Protein AF-A0A5Q8CHY3-F1 (afdb_monomer)

pLDDT: mean 94.25, std 10.06, range [52.41, 98.5]

Radius of gyration: 15.06 Å; Cα contacts (8 Å, |Δi|>4): 32; chains: 1; bounding box: 28×22×41 Å

Mean predicted aligned error: 3.81 Å

Secondary structure (DSSP, 8-state):
-THHHHHHHHHHH-HHHHHHTT-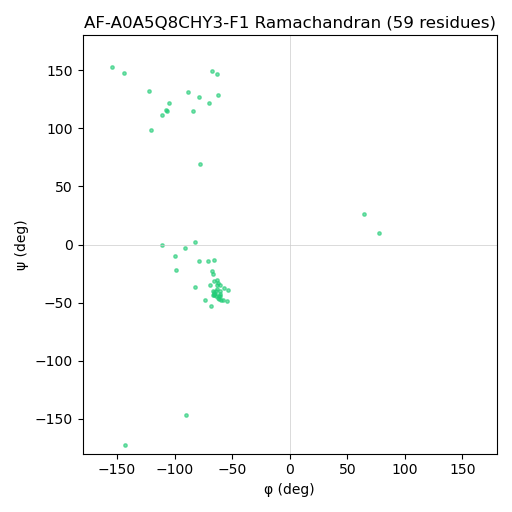-TT---------S-SSHHHHHHHHSS-HHHHHHTT---

Foldseek 3Di:
DCVVVVVVVVQCPDPVSCVVVVPDPPDDDDDDDPDDCPPQVVVCVVVVDGPVVVVVVPDDD

Sequence (61 aa):
GGAGLAGLIRAAGDKKMRGALGLDAQSRVLIINSEGATDPGRYAELVGMAPDEVALARQPA

Structure (mmCIF, N/CA/C/O backbone):
data_AF-A0A5Q8CHY3-F1
#
_entry.id   AF-A0A5Q8CHY3-F1
#
loop_
_atom_site.group_PDB
_atom_site.id
_atom_site.type_symbol
_atom_site.label_atom_id
_atom_site.label_alt_id
_atom_site.label_comp_id
_atom_site.label_asym_id
_atom_site.label_entity_id
_atom_site.label_seq_id
_atom_site.pdbx_PDB_ins_code
_atom_site.Cartn_x
_atom_site.Cartn_y
_atom_site.Cartn_z
_atom_site.occupancy
_atom_site.B_iso_or_equiv
_atom_site.auth_seq_id
_atom_site.auth_comp_id
_atom_site.auth_asym_id
_atom_site.auth_atom_id
_atom_site.pdbx_PDB_model_num
ATOM 1 N N . GLY A 1 1 ? 6.685 3.209 -5.024 1.00 92.75 1 GLY A N 1
ATOM 2 C CA . GLY A 1 1 ? 6.088 4.080 -3.983 1.00 92.75 1 GLY A CA 1
ATOM 3 C C . GLY A 1 1 ? 4.736 3.639 -3.409 1.00 92.75 1 GLY A C 1
ATOM 4 O O . GLY A 1 1 ? 4.016 4.490 -2.911 1.00 92.75 1 GLY A O 1
ATOM 5 N N . GLY A 1 2 ? 4.383 2.345 -3.376 1.00 96.19 2 GLY A N 1
ATOM 6 C CA . GLY A 1 2 ? 3.087 1.874 -2.834 1.00 96.19 2 GLY A CA 1
AT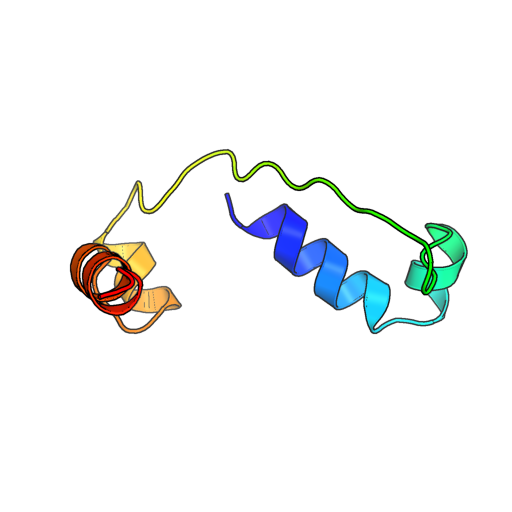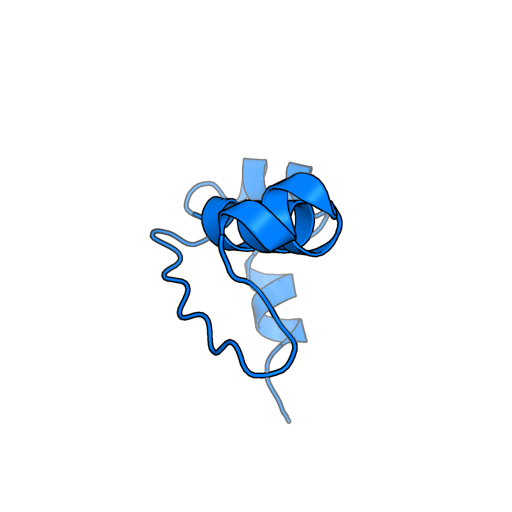OM 7 C C . GLY A 1 2 ? 3.005 1.709 -1.305 1.00 96.19 2 GLY A C 1
ATOM 8 O O . GLY A 1 2 ? 1.980 1.268 -0.786 1.00 96.19 2 GLY A O 1
ATOM 9 N N . ALA A 1 3 ? 4.068 2.042 -0.567 1.00 97.25 3 ALA A N 1
ATOM 10 C CA . ALA A 1 3 ? 4.160 1.796 0.875 1.00 97.25 3 ALA A CA 1
ATOM 11 C C . ALA A 1 3 ? 3.062 2.505 1.691 1.00 97.25 3 ALA A C 1
ATOM 13 O O . ALA A 1 3 ? 2.567 1.938 2.662 1.00 97.25 3 ALA A O 1
ATOM 14 N N . GLY A 1 4 ? 2.638 3.708 1.281 1.00 97.38 4 GLY A N 1
ATOM 15 C CA . GLY A 1 4 ? 1.576 4.454 1.966 1.00 97.38 4 GLY A CA 1
ATOM 16 C C . GLY A 1 4 ? 0.233 3.717 1.968 1.00 97.38 4 GLY A C 1
ATOM 17 O O . GLY A 1 4 ? -0.410 3.600 3.010 1.00 97.38 4 GLY A O 1
ATOM 18 N N . LEU A 1 5 ? -0.157 3.140 0.825 1.00 97.88 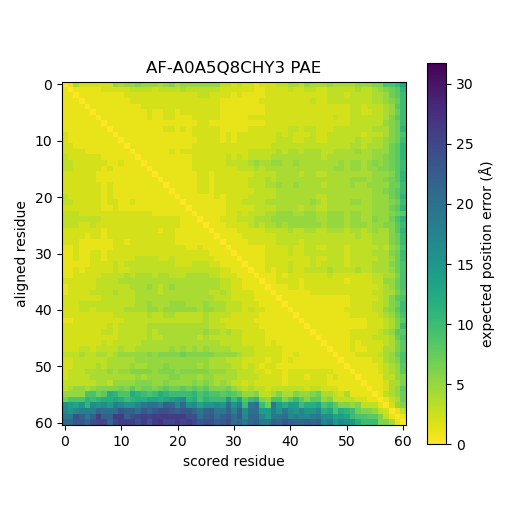5 LEU A N 1
ATOM 19 C CA . LEU A 1 5 ? -1.373 2.328 0.719 1.00 97.88 5 LEU A CA 1
ATOM 20 C C . LEU A 1 5 ? -1.267 1.036 1.534 1.00 97.88 5 LEU A C 1
ATOM 22 O O . LEU A 1 5 ? -2.202 0.696 2.256 1.00 97.88 5 LEU A O 1
ATOM 26 N N . ALA A 1 6 ? -0.123 0.349 1.479 1.00 97.88 6 ALA A N 1
ATOM 27 C CA . ALA A 1 6 ? 0.104 -0.853 2.282 1.00 97.88 6 ALA A CA 1
ATOM 28 C C . ALA A 1 6 ? 0.008 -0.562 3.793 1.00 97.88 6 ALA A C 1
ATOM 30 O O . ALA A 1 6 ? -0.635 -1.309 4.535 1.00 97.88 6 ALA A O 1
ATOM 31 N N . GLY A 1 7 ? 0.585 0.558 4.239 1.00 97.81 7 GLY A N 1
ATOM 32 C CA . GLY A 1 7 ? 0.485 1.031 5.618 1.00 97.81 7 GLY A CA 1
ATOM 33 C C . GLY A 1 7 ? -0.957 1.318 6.036 1.00 97.81 7 GLY A C 1
ATOM 34 O O . GLY A 1 7 ? -1.376 0.866 7.101 1.00 97.81 7 GLY A O 1
ATOM 35 N N . LEU A 1 8 ? -1.742 1.990 5.183 1.00 98.31 8 LEU A N 1
ATOM 36 C CA . LEU A 1 8 ? -3.159 2.246 5.452 1.00 98.31 8 LEU A CA 1
ATOM 37 C C . LEU A 1 8 ? -3.956 0.943 5.586 1.00 98.31 8 LEU A C 1
ATOM 39 O O . LEU A 1 8 ? -4.714 0.800 6.542 1.00 98.31 8 LEU A O 1
ATOM 43 N N . ILE A 1 9 ? -3.768 -0.014 4.672 1.00 98.19 9 ILE A N 1
ATOM 44 C CA . ILE A 1 9 ? -4.445 -1.320 4.726 1.00 98.19 9 ILE A CA 1
ATOM 45 C C . ILE A 1 9 ? -4.125 -2.027 6.048 1.00 98.19 9 ILE A C 1
ATOM 47 O O . ILE A 1 9 ? -5.033 -2.490 6.745 1.00 98.19 9 ILE A O 1
ATOM 51 N N . ARG A 1 10 ? -2.843 -2.066 6.438 1.00 98.25 10 ARG A N 1
ATOM 52 C CA . ARG A 1 10 ? -2.418 -2.695 7.694 1.00 98.25 10 ARG A CA 1
ATOM 53 C C . ARG A 1 10 ? -3.019 -1.996 8.910 1.00 98.25 10 ARG A C 1
ATOM 55 O O . ARG A 1 10 ? -3.513 -2.683 9.805 1.00 98.25 10 ARG A O 1
ATOM 62 N N . ALA A 1 11 ? -2.979 -0.666 8.938 1.00 98.06 11 ALA A N 1
ATOM 63 C CA . ALA A 1 11 ? -3.496 0.127 10.042 1.00 98.06 11 ALA A CA 1
ATOM 64 C C . ALA A 1 11 ? -5.021 0.028 10.165 1.00 98.06 11 ALA A C 1
ATOM 66 O O . ALA A 1 11 ? -5.526 -0.109 11.273 1.00 98.06 11 ALA A O 1
ATOM 67 N N . ALA A 1 12 ? -5.757 0.022 9.049 1.00 97.62 12 ALA A N 1
ATOM 68 C CA . ALA A 1 12 ? -7.210 -0.138 9.037 1.00 97.62 12 ALA A CA 1
ATOM 69 C C . ALA A 1 12 ? -7.658 -1.528 9.531 1.00 97.62 12 ALA A C 1
ATOM 71 O O . ALA A 1 12 ? -8.719 -1.652 10.147 1.00 97.62 12 ALA A O 1
ATOM 72 N N . GLY A 1 13 ? -6.847 -2.566 9.299 1.00 97.38 13 GLY A N 1
ATOM 73 C CA . GLY A 1 13 ? -7.091 -3.922 9.803 1.00 97.38 13 GLY A CA 1
ATOM 74 C C . GLY A 1 13 ? -6.721 -4.139 11.277 1.00 97.38 13 GLY A C 1
ATOM 75 O O . GLY A 1 13 ? -7.120 -5.141 11.867 1.00 97.38 13 GLY A O 1
ATOM 76 N N . ASP A 1 14 ? -5.972 -3.225 11.897 1.00 98.44 14 ASP A N 1
ATOM 77 C CA . ASP A 1 14 ? -5.490 -3.348 13.275 1.00 98.44 14 ASP A CA 1
ATOM 78 C C . ASP A 1 14 ? -6.248 -2.406 14.214 1.00 98.44 14 ASP A C 1
ATOM 80 O O . ASP A 1 14 ? -6.119 -1.191 14.114 1.00 98.44 14 ASP A O 1
ATOM 84 N N . LYS A 1 15 ? -7.016 -2.934 15.176 1.00 97.75 15 LYS A N 1
ATOM 85 C CA . LYS A 1 15 ? -7.849 -2.090 16.058 1.00 97.75 15 LYS A CA 1
ATOM 86 C C . LYS A 1 15 ? -7.045 -1.029 16.817 1.00 97.75 15 LYS A C 1
ATOM 88 O O . LYS A 1 15 ? -7.548 0.079 17.001 1.00 97.75 15 LYS A O 1
ATOM 93 N N . LYS A 1 16 ? -5.823 -1.353 17.256 1.00 98.44 16 LYS A N 1
ATOM 94 C CA . LYS A 1 16 ? -4.983 -0.435 18.032 1.00 98.44 16 LYS A CA 1
ATOM 95 C C . LYS A 1 16 ? -4.423 0.665 17.136 1.00 98.44 16 LYS A C 1
ATOM 97 O O . LYS A 1 16 ? -4.532 1.834 17.494 1.00 98.44 16 LYS A O 1
ATOM 102 N N . MET A 1 17 ? -3.866 0.312 15.976 1.00 98.50 17 MET A N 1
ATOM 103 C CA . MET A 1 17 ? -3.344 1.310 15.031 1.00 98.50 17 MET A CA 1
ATOM 104 C C . MET A 1 17 ? -4.466 2.177 14.461 1.00 98.50 17 MET A C 1
ATOM 106 O O . MET A 1 17 ? -4.333 3.397 14.423 1.00 98.50 17 MET A O 1
ATOM 110 N N . ARG A 1 18 ? -5.593 1.559 14.086 1.00 98.31 18 ARG A N 1
ATOM 111 C CA . ARG A 1 18 ? -6.784 2.249 13.587 1.00 98.31 18 ARG A CA 1
ATOM 112 C C . ARG A 1 18 ? -7.266 3.314 14.568 1.00 98.31 18 ARG A C 1
ATOM 114 O O . ARG A 1 18 ? -7.482 4.450 14.164 1.00 98.31 18 ARG A O 1
ATOM 121 N N . GLY A 1 19 ? -7.381 2.961 15.852 1.00 98.25 19 GLY A N 1
ATOM 122 C CA . GLY A 1 19 ? -7.760 3.902 16.908 1.00 98.25 19 GLY A CA 1
ATOM 123 C C . GLY A 1 19 ? -6.717 4.997 17.139 1.00 98.25 19 GLY A C 1
ATOM 124 O O . GLY A 1 19 ? -7.078 6.163 17.241 1.00 98.25 19 GLY A O 1
ATOM 125 N N . ALA A 1 20 ? -5.428 4.645 17.156 1.00 98.44 20 ALA A N 1
ATOM 126 C CA . ALA A 1 20 ? -4.343 5.611 17.347 1.00 98.44 20 ALA A CA 1
ATOM 127 C C . ALA A 1 20 ? -4.248 6.655 16.218 1.00 98.44 20 ALA A C 1
ATOM 129 O O . ALA A 1 20 ? -3.847 7.786 16.468 1.00 98.44 20 ALA A O 1
ATOM 130 N N . LEU A 1 21 ? -4.625 6.282 14.992 1.00 98.06 21 LEU A N 1
ATOM 131 C CA . LEU A 1 21 ? -4.646 7.168 13.825 1.00 98.06 21 LEU A CA 1
ATOM 132 C C . LE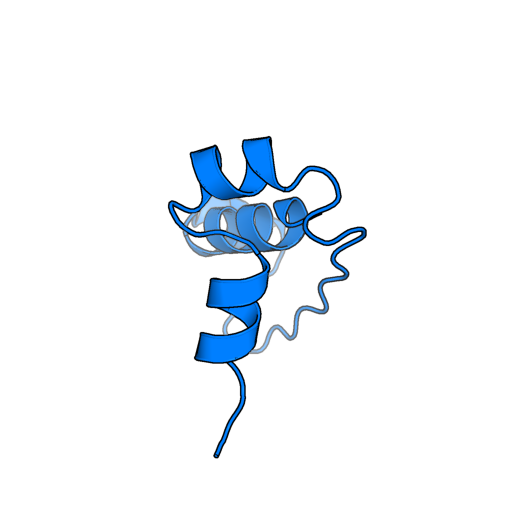U A 1 21 ? -5.993 7.880 13.618 1.00 98.06 21 LEU A C 1
ATOM 134 O O . LEU A 1 21 ? -6.115 8.662 12.680 1.00 98.06 21 LEU A O 1
ATOM 138 N N . GLY A 1 22 ? -7.007 7.598 14.446 1.00 98.31 22 GLY A N 1
ATOM 139 C CA . GLY A 1 22 ? -8.347 8.172 14.289 1.00 98.31 22 GLY A CA 1
ATOM 140 C C . GLY A 1 22 ? -9.063 7.743 13.004 1.00 98.31 22 GLY A C 1
ATOM 141 O O . GLY A 1 22 ? -9.899 8.482 12.500 1.00 98.31 22 GLY A O 1
ATOM 142 N N . LEU A 1 23 ? -8.725 6.572 12.455 1.00 98.31 23 LEU A N 1
ATOM 143 C CA . LEU A 1 23 ? -9.334 6.058 11.229 1.00 98.31 23 LEU A CA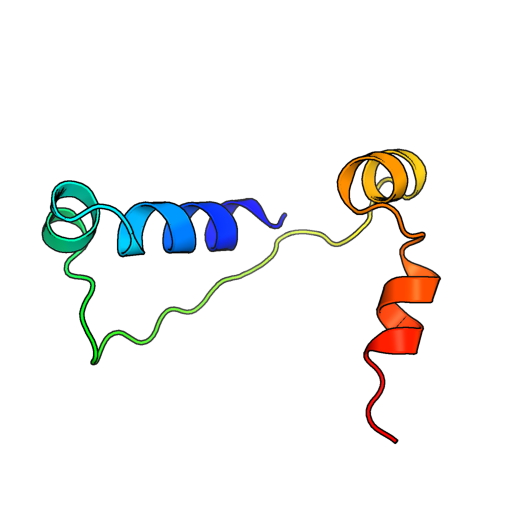 1
ATOM 144 C C . LEU A 1 23 ? -10.715 5.456 11.514 1.00 98.31 23 LEU A C 1
ATOM 146 O O . LEU A 1 23 ? -10.864 4.547 12.335 1.00 98.31 23 LEU A O 1
ATOM 150 N N . ASP A 1 24 ? -11.714 5.907 10.768 1.00 97.44 24 ASP A N 1
ATOM 151 C CA . ASP A 1 24 ? -13.101 5.461 10.869 1.00 97.44 24 ASP A CA 1
ATOM 152 C C . ASP A 1 24 ? -13.797 5.395 9.496 1.00 97.44 24 ASP A C 1
ATOM 154 O O . ASP A 1 24 ? -13.172 5.546 8.447 1.00 97.44 24 ASP A O 1
ATOM 158 N N . ALA A 1 25 ? -15.109 5.144 9.499 1.00 96.81 25 ALA A N 1
ATOM 159 C CA . ALA A 1 25 ? -15.900 5.027 8.275 1.00 96.81 25 ALA A CA 1
ATOM 160 C C . ALA A 1 25 ? -16.107 6.363 7.530 1.00 96.81 25 ALA A C 1
ATOM 162 O O . ALA A 1 25 ? -16.551 6.341 6.385 1.00 96.81 25 ALA A O 1
ATOM 163 N N . GLN A 1 26 ? -15.823 7.506 8.162 1.00 97.88 26 GLN A N 1
ATOM 164 C CA . GLN A 1 26 ? -15.956 8.843 7.567 1.00 97.88 26 GLN A CA 1
ATOM 165 C C . GLN A 1 26 ? -14.611 9.405 7.081 1.00 97.88 26 GLN A C 1
ATOM 167 O O . GLN A 1 26 ? -14.563 10.418 6.382 1.00 97.88 26 GLN A O 1
ATOM 172 N N . SER A 1 27 ? -13.510 8.743 7.430 1.00 97.94 27 SER A N 1
ATOM 173 C CA . SER A 1 27 ? -12.157 9.145 7.072 1.00 97.94 27 SER A CA 1
ATOM 174 C C . SER A 1 27 ? -11.947 9.139 5.556 1.00 97.94 27 SER A C 1
ATOM 176 O O . SER A 1 27 ? -12.175 8.139 4.875 1.00 97.94 27 SER A O 1
ATOM 178 N N . ARG A 1 28 ? -11.441 10.253 5.017 1.00 98.12 28 ARG A N 1
ATOM 179 C CA . ARG A 1 28 ? -11.016 10.374 3.614 1.00 98.12 28 ARG A CA 1
ATOM 180 C C . ARG A 1 28 ? -9.504 10.514 3.563 1.00 98.12 28 ARG A C 1
ATOM 182 O O . ARG A 1 28 ? -8.965 11.534 3.981 1.00 98.12 28 ARG A O 1
ATOM 189 N N . VAL A 1 29 ? -8.825 9.495 3.047 1.00 97.50 29 VAL A N 1
ATOM 190 C CA . VAL A 1 29 ? -7.359 9.443 3.023 1.00 97.50 29 VAL A CA 1
ATOM 191 C C . VAL A 1 29 ? -6.853 9.729 1.612 1.00 97.50 29 VAL A C 1
ATOM 193 O O . VAL A 1 29 ? -7.203 9.021 0.671 1.00 97.50 29 VAL A O 1
ATOM 196 N N . LEU A 1 30 ? -6.018 10.761 1.468 1.00 98.00 30 LEU A N 1
ATOM 197 C CA . LEU A 1 30 ? -5.241 11.004 0.254 1.00 98.00 30 LEU A CA 1
ATOM 198 C C . LEU A 1 30 ? -3.916 10.247 0.354 1.00 98.00 30 LEU A C 1
ATOM 200 O O . LEU A 1 30 ? -3.210 10.361 1.354 1.00 98.00 30 LEU A O 1
ATOM 204 N N . ILE A 1 31 ? -3.561 9.511 -0.695 1.00 97.44 31 ILE A N 1
ATOM 205 C CA . ILE A 1 31 ? -2.279 8.813 -0.798 1.00 97.44 31 ILE A CA 1
ATOM 206 C C . ILE A 1 31 ? -1.567 9.306 -2.047 1.00 97.44 31 ILE A C 1
ATOM 208 O O . ILE A 1 31 ? -2.157 9.342 -3.125 1.00 97.44 31 ILE A O 1
ATOM 212 N N . ILE A 1 32 ? -0.291 9.650 -1.895 1.00 97.00 32 ILE A N 1
ATOM 213 C CA . ILE A 1 32 ? 0.593 9.985 -3.006 1.00 97.00 32 ILE A CA 1
ATOM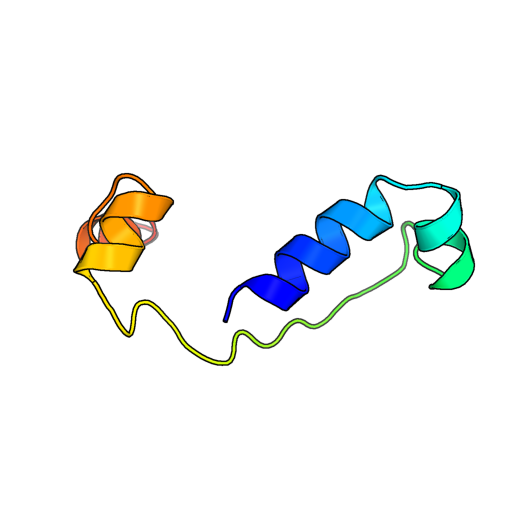 214 C C . ILE A 1 32 ? 1.579 8.837 -3.181 1.00 97.00 32 ILE A C 1
ATOM 216 O O . ILE A 1 32 ? 2.394 8.566 -2.299 1.00 97.00 32 ILE A O 1
ATOM 220 N N . ASN A 1 33 ? 1.510 8.167 -4.328 1.00 96.38 33 ASN A N 1
ATOM 221 C CA . ASN A 1 33 ? 2.533 7.209 -4.724 1.00 96.38 33 ASN A CA 1
ATOM 222 C C . ASN A 1 33 ? 3.673 7.986 -5.383 1.00 96.38 33 ASN A C 1
ATOM 224 O O . ASN A 1 33 ? 3.486 8.580 -6.440 1.00 96.38 33 ASN A O 1
ATOM 228 N N . SER A 1 34 ? 4.845 7.985 -4.753 1.00 96.31 34 SER A N 1
ATOM 229 C CA . SER A 1 34 ? 6.001 8.779 -5.194 1.00 96.31 34 SER A CA 1
ATOM 230 C C . SER A 1 34 ? 6.590 8.349 -6.542 1.00 96.31 34 SER A C 1
ATOM 232 O O . SER A 1 34 ? 7.230 9.146 -7.215 1.00 96.31 34 SER A O 1
ATOM 234 N N . GLU A 1 35 ? 6.403 7.089 -6.922 1.00 97.44 35 GLU A N 1
ATOM 235 C CA . GLU A 1 35 ? 6.971 6.478 -8.125 1.00 97.44 35 GLU A CA 1
ATOM 236 C C . GLU A 1 35 ? 6.092 5.300 -8.573 1.00 97.44 35 GLU A C 1
ATOM 238 O O . GLU A 1 35 ? 5.432 4.651 -7.741 1.00 97.44 35 GLU A O 1
ATOM 243 N N . GLY A 1 36 ? 6.134 5.017 -9.877 1.00 94.44 36 GLY A N 1
ATOM 244 C CA . GLY A 1 36 ? 5.567 3.821 -10.500 1.00 94.44 36 GLY A CA 1
ATOM 245 C C . GLY A 1 36 ? 6.564 2.658 -10.560 1.00 94.44 36 GLY A C 1
ATOM 246 O O . GLY A 1 36 ? 7.400 2.497 -9.672 1.00 94.44 36 GLY A O 1
ATOM 247 N N . ALA A 1 37 ? 6.477 1.843 -11.613 1.00 96.12 37 ALA A N 1
ATOM 248 C CA . ALA A 1 37 ? 7.386 0.725 -11.870 1.00 96.12 37 ALA A CA 1
ATOM 249 C C . ALA A 1 37 ? 8.736 1.202 -12.448 1.00 96.12 37 ALA A C 1
ATOM 251 O O . ALA A 1 37 ? 9.031 0.993 -13.620 1.00 96.12 37 ALA A O 1
ATOM 252 N N . THR A 1 38 ? 9.543 1.881 -11.631 1.00 97.06 38 THR A N 1
ATOM 253 C CA . THR A 1 38 ? 10.871 2.405 -12.015 1.00 97.06 38 THR A CA 1
ATOM 254 C C . THR A 1 38 ? 11.904 1.305 -12.280 1.00 97.06 38 THR A C 1
ATOM 256 O O . THR A 1 38 ? 12.847 1.525 -13.033 1.00 97.06 38 THR A O 1
ATOM 259 N N . ASP A 1 39 ? 11.689 0.113 -11.718 1.00 97.88 39 ASP A N 1
ATOM 260 C CA . ASP A 1 39 ? 12.387 -1.133 -12.043 1.00 97.88 39 ASP A CA 1
ATOM 261 C C . ASP A 1 39 ? 11.353 -2.168 -12.529 1.00 97.88 39 ASP A C 1
ATOM 263 O O . ASP A 1 39 ? 10.663 -2.784 -11.706 1.00 97.88 39 ASP A O 1
ATOM 267 N N . PRO A 1 40 ? 11.194 -2.347 -13.853 1.00 96.31 40 PRO A N 1
ATOM 268 C CA . PRO A 1 40 ? 10.204 -3.266 -14.410 1.00 96.31 40 PRO A CA 1
ATOM 269 C C . PRO A 1 40 ? 10.435 -4.732 -14.031 1.00 96.31 40 PRO A C 1
ATOM 271 O O . PRO A 1 40 ? 9.464 -5.467 -13.859 1.00 96.31 40 PRO A O 1
ATOM 274 N N . GLY A 1 41 ? 11.696 -5.155 -13.873 1.00 97.94 41 GLY A N 1
ATOM 275 C CA . GLY A 1 41 ? 12.041 -6.532 -13.516 1.00 97.94 41 GLY A CA 1
ATOM 276 C C . GLY A 1 41 ? 11.607 -6.849 -12.091 1.00 97.94 41 GLY A C 1
ATOM 277 O O . GLY A 1 41 ? 10.817 -7.765 -11.867 1.00 97.94 41 GLY A O 1
ATOM 278 N N . ARG A 1 42 ? 12.020 -6.013 -11.132 1.00 97.69 42 ARG A N 1
ATOM 279 C CA . ARG A 1 42 ? 11.589 -6.153 -9.734 1.00 97.69 42 ARG A CA 1
ATOM 280 C C . ARG A 1 42 ? 10.082 -5.963 -9.565 1.00 97.69 42 ARG A C 1
ATOM 282 O O . ARG A 1 42 ? 9.473 -6.618 -8.722 1.00 97.69 42 ARG A O 1
ATOM 289 N N . TYR A 1 43 ? 9.462 -5.076 -10.342 1.00 97.44 43 TYR A N 1
ATOM 290 C CA . TYR A 1 43 ? 8.006 -4.937 -10.341 1.00 97.44 43 TYR A CA 1
ATOM 291 C C . TYR A 1 43 ? 7.328 -6.249 -10.752 1.00 97.44 43 TYR A C 1
ATOM 293 O O . TYR A 1 43 ? 6.437 -6.712 -10.042 1.00 97.44 43 TYR A O 1
ATOM 301 N N . ALA 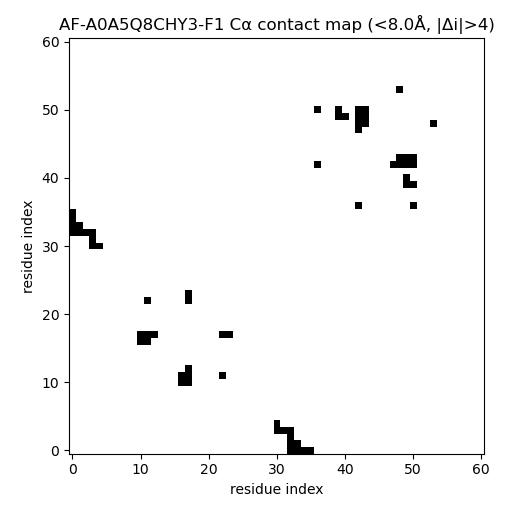A 1 44 ? 7.781 -6.874 -11.843 1.00 97.69 44 ALA A N 1
ATOM 302 C CA . ALA A 1 44 ? 7.235 -8.141 -12.315 1.00 97.69 44 ALA A CA 1
ATOM 303 C C . ALA A 1 44 ? 7.440 -9.284 -11.311 1.00 97.69 44 ALA A C 1
ATOM 305 O O . ALA A 1 44 ? 6.519 -10.067 -11.101 1.00 97.69 44 ALA A O 1
ATOM 306 N N . GLU A 1 45 ? 8.584 -9.344 -10.623 1.00 98.06 45 GLU A N 1
ATOM 307 C CA . GLU A 1 45 ? 8.815 -10.316 -9.542 1.00 98.06 45 GLU A CA 1
ATOM 308 C C . GLU A 1 45 ? 7.812 -10.170 -8.386 1.00 98.06 45 GLU A C 1
ATOM 310 O O . GLU A 1 45 ? 7.342 -11.166 -7.840 1.00 98.06 45 GLU A O 1
ATOM 315 N N . LEU A 1 46 ? 7.476 -8.933 -8.004 1.00 95.75 46 LEU A N 1
ATOM 316 C CA . LEU A 1 46 ? 6.585 -8.650 -6.873 1.00 95.75 46 LEU A CA 1
ATOM 317 C C . LEU A 1 46 ? 5.097 -8.760 -7.228 1.00 95.75 46 LEU A C 1
ATOM 319 O O . LEU A 1 46 ? 4.291 -9.153 -6.387 1.00 95.75 46 LEU A O 1
ATOM 323 N N . VAL A 1 47 ? 4.723 -8.357 -8.443 1.00 95.25 47 VAL A N 1
ATOM 324 C CA . VAL A 1 47 ? 3.324 -8.245 -8.889 1.00 95.25 47 VAL A CA 1
ATOM 325 C C . VAL A 1 47 ? 2.885 -9.463 -9.708 1.00 95.25 47 VAL A C 1
ATOM 327 O O . VAL A 1 47 ? 1.692 -9.747 -9.785 1.00 95.25 47 VAL A O 1
ATOM 330 N N . GLY A 1 48 ? 3.829 -10.203 -10.294 1.00 97.12 48 GLY A N 1
ATOM 331 C CA . GLY A 1 48 ? 3.564 -11.338 -11.181 1.00 97.12 48 GLY A CA 1
ATOM 332 C C . GLY A 1 48 ? 3.155 -10.942 -12.603 1.00 97.12 48 GLY A C 1
ATOM 333 O O . GLY A 1 48 ? 2.711 -11.800 -13.359 1.00 97.12 48 GLY A O 1
ATOM 334 N N . MET A 1 49 ? 3.271 -9.660 -12.962 1.00 96.75 49 MET A N 1
ATOM 335 C CA . MET A 1 49 ? 2.916 -9.104 -14.273 1.00 96.75 49 MET A CA 1
ATOM 336 C C . MET A 1 49 ? 3.890 -7.992 -14.656 1.00 96.75 49 MET A C 1
ATOM 338 O O . MET A 1 49 ? 4.347 -7.239 -13.789 1.00 96.75 49 MET A O 1
ATOM 342 N N . ALA A 1 50 ? 4.162 -7.836 -15.950 1.00 96.69 50 ALA A N 1
ATOM 343 C CA . ALA A 1 50 ? 4.907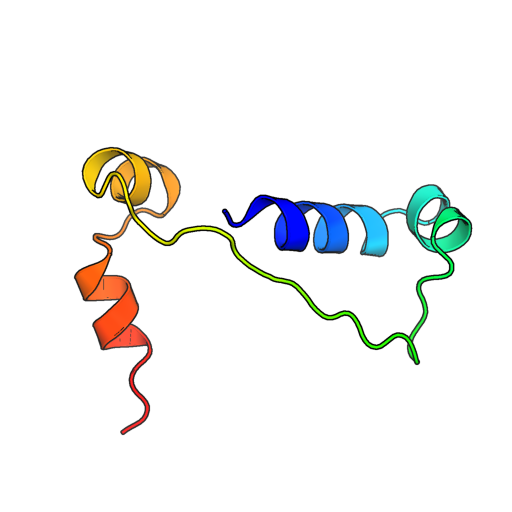 -6.687 -16.443 1.00 96.69 50 ALA A CA 1
ATOM 344 C C . ALA A 1 50 ? 4.086 -5.389 -16.266 1.00 96.69 50 ALA A C 1
ATOM 346 O O . ALA A 1 50 ? 2.853 -5.417 -16.352 1.00 96.69 50 ALA A O 1
ATOM 347 N N . PRO A 1 51 ? 4.735 -4.227 -16.050 1.00 95.88 51 PRO A N 1
ATOM 348 C CA . PRO A 1 51 ? 4.027 -2.960 -15.841 1.00 95.88 51 PRO A CA 1
ATOM 349 C C . PRO A 1 51 ? 3.020 -2.607 -16.949 1.00 95.88 51 PRO A C 1
ATOM 351 O O . PRO A 1 51 ? 1.917 -2.146 -16.650 1.00 95.88 51 PRO A O 1
ATOM 354 N N . ASP A 1 52 ? 3.365 -2.870 -18.211 1.00 95.81 52 ASP A N 1
ATOM 355 C CA . ASP A 1 52 ? 2.511 -2.553 -19.363 1.00 95.81 52 ASP A CA 1
ATOM 356 C C . ASP A 1 52 ? 1.251 -3.429 -19.416 1.00 95.81 52 ASP A C 1
ATOM 358 O O . ASP A 1 52 ? 0.170 -2.945 -19.753 1.00 95.81 52 ASP A O 1
ATOM 362 N N . GLU A 1 53 ? 1.349 -4.697 -19.007 1.00 95.81 53 GLU A N 1
ATOM 363 C CA . GLU A 1 53 ? 0.197 -5.604 -18.911 1.00 95.81 53 GLU A CA 1
ATOM 364 C C . GLU A 1 53 ? -0.801 -5.107 -17.861 1.00 95.81 53 GLU A C 1
ATOM 366 O O . GLU A 1 53 ? -2.014 -5.130 -18.078 1.00 95.81 53 GLU A O 1
ATOM 371 N N . VAL A 1 54 ? -0.292 -4.600 -16.731 1.00 94.00 54 VAL A N 1
ATOM 372 C CA . VAL A 1 54 ? -1.121 -3.994 -15.684 1.00 94.00 54 VAL A CA 1
ATOM 373 C C . VAL A 1 54 ? -1.797 -2.724 -16.196 1.00 94.00 54 VAL A C 1
ATOM 375 O O . VAL A 1 54 ? -2.981 -2.523 -15.930 1.00 94.00 54 VAL A O 1
ATOM 378 N N . ALA A 1 55 ? -1.083 -1.874 -16.938 1.00 90.38 55 ALA A N 1
ATOM 379 C CA . ALA A 1 55 ? -1.650 -0.650 -17.499 1.00 90.38 55 ALA A CA 1
ATOM 380 C C . ALA A 1 55 ? -2.768 -0.945 -18.514 1.00 90.38 55 ALA A C 1
ATOM 382 O O . ALA A 1 55 ? -3.832 -0.329 -18.449 1.00 90.38 55 ALA A O 1
ATOM 383 N N . LEU A 1 56 ? -2.562 -1.920 -19.404 1.00 90.62 56 LEU A N 1
ATOM 384 C CA . LEU A 1 56 ? -3.549 -2.341 -20.404 1.00 90.62 56 LEU A CA 1
ATOM 385 C C . LEU A 1 56 ? -4.788 -2.975 -19.764 1.00 90.62 56 LEU A C 1
ATOM 387 O O . LEU A 1 56 ? -5.909 -2.654 -20.149 1.00 90.62 56 LEU A O 1
ATOM 391 N N . ALA A 1 57 ? -4.612 -3.800 -18.729 1.00 85.88 57 ALA A N 1
ATOM 392 C CA . ALA A 1 57 ? -5.722 -4.409 -17.994 1.00 85.88 57 ALA A CA 1
ATOM 393 C C . ALA A 1 57 ? -6.593 -3.395 -17.223 1.00 85.88 57 ALA A C 1
ATOM 395 O O . ALA A 1 57 ? -7.660 -3.753 -16.720 1.00 85.88 57 ALA A O 1
ATOM 396 N N . ARG A 1 58 ? -6.130 -2.147 -17.065 1.00 73.56 58 ARG A N 1
ATOM 397 C CA . ARG A 1 58 ? -6.792 -1.098 -16.271 1.00 73.56 58 ARG A CA 1
ATOM 398 C C . ARG A 1 58 ? -7.374 0.033 -17.108 1.00 73.56 58 ARG A C 1
ATOM 400 O O . ARG A 1 58 ? -7.977 0.935 -16.527 1.00 73.56 58 ARG A O 1
ATOM 407 N N . GLN A 1 59 ? -7.231 -0.006 -18.431 1.00 53.75 59 GLN A N 1
ATOM 408 C CA . GLN A 1 59 ? -7.934 0.933 -19.297 1.00 53.75 59 GLN A CA 1
ATOM 409 C C . GLN A 1 59 ? -9.432 0.590 -19.282 1.00 53.75 59 GLN A C 1
ATOM 411 O O . GLN A 1 59 ? -9.790 -0.551 -19.581 1.00 53.75 59 GLN A O 1
ATOM 416 N N . PRO A 1 60 ? -10.321 1.524 -18.891 1.00 53.03 60 PRO A N 1
ATOM 417 C CA . PRO A 1 60 ? -11.738 1.344 -19.165 1.00 53.03 60 PRO A CA 1
ATOM 418 C C . PRO A 1 60 ? -11.937 1.323 -20.689 1.00 53.03 60 PRO A C 1
ATOM 420 O O . PRO A 1 60 ? -11.188 1.985 -21.410 1.00 53.03 60 PRO A O 1
ATOM 423 N N . ALA A 1 61 ? -12.913 0.537 -21.152 1.00 52.41 61 ALA A N 1
ATOM 424 C CA . ALA A 1 61 ? -13.352 0.549 -22.548 1.00 52.41 61 ALA A CA 1
ATOM 425 C C . ALA A 1 61 ? -13.790 1.951 -22.995 1.00 52.41 61 ALA A C 1
ATOM 427 O O . ALA A 1 61 ? -14.348 2.689 -22.146 1.00 52.41 61 ALA A O 1
#

Solvent-accessible surface area (backbone atoms only — not comparable to full-atom values): 3904 Å² total; per-residue (Å²): 68,64,62,64,60,53,49,49,56,55,30,70,73,30,74,67,51,16,58,76,70,68,60,57,96,82,64,84,83,88,80,79,62,83,46,74,70,86,50,51,68,64,39,20,72,77,71,75,45,49,64,67,59,54,53,62,75,64,58,78,132